Protein AF-A0A662WVN3-F1 (afdb_monomer_lite)

Structure (mmCIF, N/CA/C/O backbone):
data_AF-A0A662WVN3-F1
#
_entry.id   AF-A0A662WVN3-F1
#
loop_
_atom_site.group_PDB
_atom_site.id
_atom_site.type_symbol
_atom_site.label_atom_id
_atom_site.label_alt_id
_atom_site.label_comp_id
_atom_site.label_asym_id
_atom_site.label_entity_id
_atom_site.label_seq_id
_atom_site.pdbx_PDB_ins_code
_atom_site.Cartn_x
_atom_site.Cartn_y
_atom_site.Cartn_z
_atom_site.occupancy
_atom_site.B_iso_or_equiv
_atom_site.auth_seq_id
_atom_site.auth_comp_id
_atom_site.auth_asym_id
_atom_site.auth_atom_id
_atom_site.pdbx_PDB_model_num
ATOM 1 N N . GLN A 1 1 ? 60.294 7.174 -4.240 1.00 54.84 1 GLN A N 1
ATOM 2 C CA . GLN A 1 1 ? 59.640 6.186 -5.128 1.00 54.84 1 GLN A CA 1
ATOM 3 C C . GLN A 1 1 ? 58.359 5.569 -4.531 1.00 54.84 1 GLN A C 1
ATOM 5 O O . GLN A 1 1 ? 57.906 4.556 -5.037 1.00 54.84 1 GLN A O 1
ATOM 10 N N . LEU A 1 2 ? 57.723 6.179 -3.512 1.00 48.06 2 LEU A 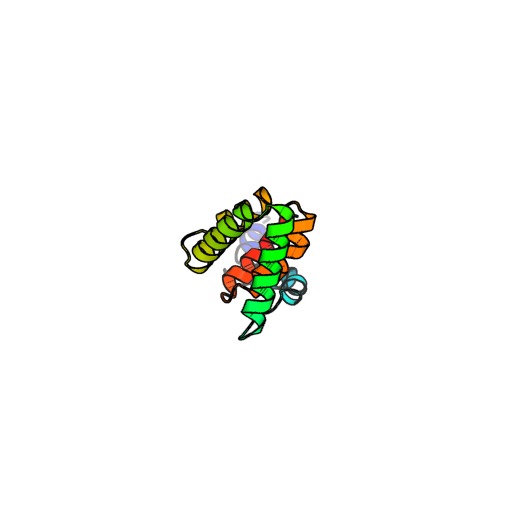N 1
ATOM 11 C CA . LEU A 1 2 ? 56.476 5.655 -2.915 1.00 48.06 2 LEU A CA 1
ATOM 12 C C . LEU A 1 2 ? 55.207 6.415 -3.362 1.00 48.06 2 LEU A C 1
ATOM 14 O O . LEU A 1 2 ? 54.115 5.865 -3.326 1.00 48.06 2 LEU A O 1
ATOM 18 N N . TYR A 1 3 ? 55.349 7.656 -3.842 1.00 41.94 3 TYR A N 1
ATOM 19 C CA . TYR A 1 3 ? 54.220 8.496 -4.272 1.00 41.94 3 TYR A CA 1
ATOM 20 C C . TYR A 1 3 ? 53.615 8.093 -5.631 1.00 41.94 3 TYR A C 1
ATOM 22 O O . TYR A 1 3 ? 52.433 8.322 -5.866 1.00 41.94 3 TYR A O 1
ATOM 30 N N . ASP A 1 4 ? 54.390 7.440 -6.504 1.00 50.97 4 ASP A N 1
ATOM 31 C CA . ASP A 1 4 ? 53.932 7.037 -7.847 1.00 50.97 4 ASP A CA 1
ATOM 32 C C . ASP A 1 4 ? 52.954 5.844 -7.803 1.00 50.97 4 ASP A C 1
ATOM 34 O O . ASP A 1 4 ? 52.051 5.718 -8.629 1.00 50.97 4 ASP A O 1
ATOM 38 N N . ALA A 1 5 ? 53.075 4.994 -6.777 1.00 51.22 5 ALA A N 1
ATOM 39 C CA . ALA A 1 5 ? 52.242 3.803 -6.614 1.00 51.22 5 ALA A CA 1
ATOM 40 C C . ALA A 1 5 ? 50.806 4.118 -6.160 1.00 51.22 5 ALA A C 1
ATOM 42 O O . ALA A 1 5 ? 49.892 3.358 -6.469 1.00 51.22 5 ALA A O 1
ATOM 43 N N . ILE A 1 6 ? 50.581 5.242 -5.470 1.00 51.94 6 ILE A N 1
ATOM 44 C CA . ILE A 1 6 ? 49.246 5.604 -4.966 1.00 51.94 6 ILE A CA 1
ATOM 45 C C . ILE A 1 6 ? 48.391 6.225 -6.083 1.00 51.94 6 ILE A C 1
ATOM 47 O O . ILE A 1 6 ? 47.197 5.947 -6.176 1.00 51.94 6 ILE A O 1
ATOM 51 N N . HIS A 1 7 ? 48.993 6.988 -7.001 1.00 47.34 7 HIS A N 1
ATOM 52 C CA . HIS A 1 7 ? 48.252 7.625 -8.098 1.00 47.34 7 HIS A CA 1
ATOM 53 C C . HIS A 1 7 ? 47.839 6.652 -9.215 1.00 47.34 7 HIS A C 1
ATOM 55 O O . HIS A 1 7 ? 46.891 6.932 -9.947 1.00 47.34 7 HIS A O 1
ATOM 61 N N . ARG A 1 8 ? 48.477 5.480 -9.324 1.00 50.53 8 ARG A N 1
ATOM 62 C CA . ARG A 1 8 ? 48.122 4.454 -10.323 1.00 50.53 8 ARG A CA 1
ATOM 63 C C . ARG A 1 8 ? 46.902 3.602 -9.960 1.00 50.53 8 ARG A C 1
ATOM 65 O O . ARG A 1 8 ? 46.365 2.923 -10.828 1.00 50.53 8 ARG A O 1
ATOM 72 N N . VAL A 1 9 ? 46.444 3.637 -8.708 1.00 49.50 9 VAL A N 1
ATOM 73 C CA . VAL A 1 9 ? 45.242 2.897 -8.272 1.00 49.50 9 VAL A CA 1
ATOM 74 C C . VAL A 1 9 ? 43.956 3.695 -8.545 1.00 49.50 9 VAL A C 1
ATOM 76 O O . VAL A 1 9 ? 42.865 3.132 -8.550 1.00 49.50 9 VAL A O 1
ATOM 79 N N . LEU A 1 10 ? 44.065 4.992 -8.856 1.00 45.94 10 LEU A N 1
ATOM 80 C CA . LEU 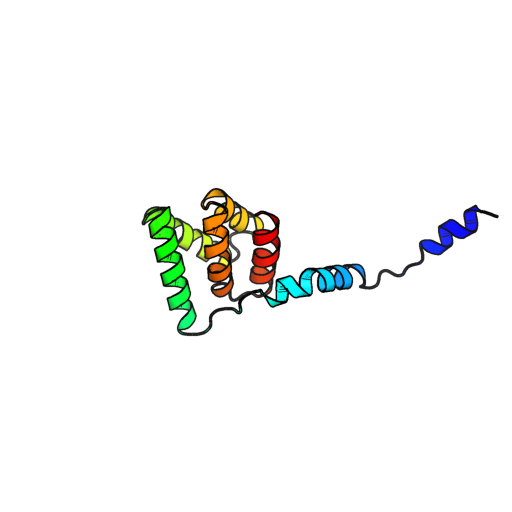A 1 10 ? 42.918 5.864 -9.143 1.00 45.94 10 LEU A CA 1
ATOM 81 C C . LEU A 1 10 ? 42.485 5.882 -10.617 1.00 45.94 10 LEU A C 1
ATOM 83 O O . LEU A 1 10 ? 41.506 6.539 -10.955 1.00 45.94 10 LEU A O 1
ATOM 87 N N . SER A 1 11 ? 43.143 5.127 -11.496 1.00 44.81 11 SER A N 1
ATOM 88 C CA . SER A 1 11 ? 42.728 4.958 -12.894 1.00 44.81 11 SER A CA 1
ATOM 89 C C . SER A 1 11 ? 41.821 3.737 -13.092 1.00 44.81 11 SER A C 1
ATOM 91 O O . SER A 1 11 ? 41.994 2.971 -14.039 1.00 44.81 11 SER A O 1
ATOM 93 N N . VAL A 1 12 ? 40.854 3.532 -12.192 1.00 52.19 12 VAL A N 1
ATOM 94 C CA . VAL A 1 12 ? 39.728 2.628 -12.461 1.00 52.19 12 VAL A CA 1
ATOM 95 C C . VAL A 1 12 ? 38.714 3.411 -13.306 1.00 52.19 12 VAL A C 1
ATOM 97 O O . VAL A 1 12 ? 38.275 4.479 -12.878 1.00 52.19 12 VAL A O 1
ATOM 100 N N . PRO A 1 13 ? 38.347 2.937 -14.510 1.00 46.06 13 PRO A N 1
ATOM 101 C CA . PRO A 1 13 ? 37.427 3.657 -15.382 1.00 46.06 13 PRO A CA 1
ATOM 102 C C . PRO A 1 13 ? 36.039 3.778 -14.727 1.00 46.06 13 PRO A C 1
ATOM 104 O O . PRO A 1 13 ? 35.636 2.890 -13.966 1.00 46.06 13 PRO A O 1
ATOM 107 N N . PRO A 1 14 ? 35.261 4.837 -15.022 1.00 48.78 14 PRO A N 1
ATOM 108 C CA . PRO A 1 14 ? 33.879 4.943 -14.575 1.00 48.78 14 PRO A CA 1
ATOM 109 C C . PRO A 1 14 ? 33.042 3.947 -15.381 1.00 48.78 14 PRO A C 1
ATOM 111 O O . PRO A 1 14 ? 32.508 4.256 -16.443 1.00 48.78 14 PRO A O 1
ATOM 114 N N . SER A 1 15 ? 32.988 2.693 -14.942 1.00 52.09 15 SER A N 1
ATOM 115 C CA . SER A 1 15 ? 32.279 1.642 -15.675 1.00 52.09 15 SER A CA 1
ATOM 116 C C . SER A 1 15 ? 31.561 0.701 -14.713 1.00 52.09 15 SER A C 1
ATOM 118 O O . SER A 1 15 ? 32.153 -0.224 -14.170 1.00 52.09 15 SER A O 1
ATOM 120 N N . GLY A 1 16 ? 30.268 0.967 -14.489 1.00 49.44 16 GLY A N 1
ATOM 121 C CA . GLY A 1 16 ? 29.201 -0.021 -14.236 1.00 49.44 16 GLY A CA 1
ATOM 122 C C . GLY A 1 16 ? 29.216 -0.886 -12.963 1.00 49.44 16 GLY A C 1
ATOM 123 O O . GLY A 1 16 ? 28.164 -1.391 -12.568 1.00 49.44 16 GLY A O 1
ATOM 124 N N . ASN A 1 17 ? 30.346 -1.057 -12.277 1.00 48.28 17 ASN A N 1
ATOM 125 C CA . ASN A 1 17 ? 30.496 -2.112 -11.266 1.00 48.28 17 ASN A CA 1
ATOM 126 C C . ASN A 1 17 ? 29.775 -1.830 -9.941 1.00 48.28 17 ASN A C 1
ATOM 128 O O . ASN A 1 17 ? 29.302 -2.763 -9.294 1.00 48.28 17 ASN A O 1
ATOM 132 N N . ALA A 1 18 ? 29.609 -0.563 -9.548 1.00 50.72 18 ALA A N 1
ATOM 133 C CA . ALA A 1 18 ? 28.878 -0.219 -8.325 1.00 50.72 18 ALA A CA 1
ATOM 134 C C . ALA A 1 18 ? 27.373 -0.544 -8.423 1.00 50.72 18 ALA A C 1
ATOM 136 O O . ALA A 1 18 ? 26.763 -0.966 -7.437 1.00 50.72 18 ALA A O 1
ATOM 137 N N . GLN A 1 19 ? 26.770 -0.396 -9.610 1.00 50.22 19 GLN A N 1
ATOM 138 C CA . GLN A 1 19 ? 25.384 -0.817 -9.849 1.00 50.22 19 GLN A CA 1
ATOM 139 C C . GLN A 1 19 ? 25.259 -2.343 -9.847 1.00 50.22 19 GLN A C 1
ATOM 141 O O . GLN A 1 19 ? 24.347 -2.859 -9.206 1.00 50.22 19 GLN A O 1
ATOM 146 N N . TYR A 1 20 ? 26.204 -3.054 -10.472 1.00 48.50 20 TYR A N 1
ATOM 147 C CA . TYR A 1 20 ? 26.220 -4.521 -10.527 1.00 48.50 20 TYR A CA 1
ATOM 148 C C . TYR A 1 20 ? 26.398 -5.180 -9.152 1.00 48.50 20 TYR A C 1
ATOM 150 O O . TYR A 1 20 ? 25.730 -6.168 -8.846 1.00 48.50 20 TYR A O 1
ATOM 158 N N . LEU A 1 21 ? 27.251 -4.619 -8.288 1.00 52.06 21 LEU A N 1
ATOM 159 C CA . LEU A 1 21 ? 27.428 -5.091 -6.910 1.00 52.06 21 LEU A CA 1
ATOM 160 C C . LEU A 1 21 ? 26.159 -4.891 -6.076 1.00 52.06 21 LEU A C 1
ATOM 162 O O . LEU A 1 21 ? 25.705 -5.836 -5.434 1.00 52.06 21 LEU A O 1
ATOM 166 N N . LYS A 1 22 ? 25.518 -3.714 -6.150 1.00 51.50 22 LYS A N 1
ATOM 167 C CA . LYS A 1 22 ? 24.207 -3.496 -5.509 1.00 51.50 22 LYS A CA 1
ATOM 168 C C . LYS A 1 22 ? 23.157 -4.479 -6.031 1.00 51.50 22 LYS A C 1
ATOM 170 O O . LYS A 1 22 ? 22.369 -4.998 -5.248 1.00 51.50 22 LYS A O 1
ATOM 175 N N . GLN A 1 23 ? 23.168 -4.775 -7.330 1.00 50.84 23 GLN A N 1
ATOM 176 C CA . GLN A 1 23 ? 22.260 -5.746 -7.939 1.00 50.84 23 GLN A CA 1
ATOM 177 C C . GLN A 1 23 ? 22.494 -7.165 -7.409 1.00 50.84 23 GLN A C 1
ATOM 179 O O . GLN A 1 23 ? 21.523 -7.819 -7.037 1.00 50.84 23 GLN A O 1
ATOM 184 N N . ARG A 1 24 ? 23.751 -7.622 -7.297 1.00 51.75 24 ARG A N 1
ATOM 185 C CA . ARG A 1 24 ? 24.092 -8.952 -6.756 1.00 51.75 24 ARG A CA 1
ATOM 186 C C . ARG A 1 24 ? 23.733 -9.110 -5.279 1.00 51.75 24 ARG A C 1
ATOM 188 O O . ARG A 1 24 ? 23.219 -10.159 -4.910 1.00 51.75 24 ARG A O 1
ATOM 195 N N . PHE A 1 25 ? 23.941 -8.088 -4.449 1.00 55.28 25 PHE A N 1
ATOM 196 C CA . PHE A 1 25 ? 23.561 -8.152 -3.030 1.00 55.28 25 PHE A CA 1
ATOM 197 C C . PHE A 1 25 ? 22.043 -8.112 -2.811 1.00 55.28 25 PHE A C 1
ATOM 199 O O . PHE A 1 25 ? 21.538 -8.750 -1.894 1.00 55.28 25 PHE A O 1
ATOM 206 N N . LEU A 1 26 ? 21.302 -7.410 -3.671 1.00 56.62 26 LEU A N 1
ATOM 207 C CA . LEU A 1 26 ? 19.840 -7.334 -3.591 1.00 56.62 26 LEU A CA 1
ATOM 208 C C . LEU A 1 26 ? 19.133 -8.485 -4.327 1.00 56.62 26 LEU A C 1
ATOM 210 O O . LEU A 1 26 ? 17.923 -8.621 -4.187 1.00 56.62 26 LEU A O 1
ATOM 214 N N . SER A 1 27 ? 19.853 -9.314 -5.091 1.00 56.31 27 SER A N 1
ATOM 215 C CA . SER A 1 27 ? 19.283 -10.383 -5.929 1.00 56.31 27 SER A CA 1
ATOM 216 C C . SER A 1 27 ? 18.365 -11.356 -5.171 1.00 56.31 27 SER A C 1
ATOM 218 O O . SER A 1 27 ? 17.217 -11.479 -5.586 1.00 56.31 27 SER A O 1
ATOM 220 N N . PRO A 1 28 ? 18.765 -11.979 -4.041 1.00 60.66 28 PRO A N 1
ATOM 221 C CA . PRO A 1 28 ? 17.880 -12.908 -3.325 1.00 60.66 28 PRO A CA 1
ATOM 222 C C . PRO A 1 28 ? 16.667 -12.221 -2.683 1.00 60.66 28 PRO A C 1
ATOM 224 O O . PRO A 1 28 ? 15.644 -12.859 -2.451 1.00 60.66 28 PRO A O 1
ATOM 227 N N . PHE A 1 29 ? 16.760 -10.918 -2.402 1.00 61.84 29 PHE A N 1
ATOM 228 C CA . PHE A 1 29 ? 15.629 -10.138 -1.907 1.00 61.84 29 PHE A CA 1
ATOM 229 C C . PHE A 1 29 ? 14.668 -9.783 -3.037 1.00 61.84 29 PHE A C 1
ATOM 231 O O . PHE A 1 29 ? 13.469 -9.978 -2.886 1.00 61.84 29 PHE A O 1
ATOM 238 N N . LEU A 1 30 ? 15.169 -9.300 -4.174 1.00 63.81 30 LEU A N 1
ATOM 239 C CA . LEU A 1 30 ? 14.347 -8.966 -5.340 1.00 63.81 30 LEU A CA 1
ATOM 240 C C . LEU A 1 30 ? 13.648 -10.194 -5.934 1.00 63.81 30 LEU A C 1
ATOM 242 O O . LEU A 1 30 ? 12.546 -10.049 -6.447 1.00 63.81 30 LEU A O 1
ATOM 246 N N . ASP A 1 31 ? 14.241 -11.383 -5.813 1.00 65.94 31 ASP A N 1
ATOM 247 C CA . ASP A 1 31 ? 13.632 -12.652 -6.238 1.00 65.94 31 ASP A CA 1
ATOM 248 C C . ASP A 1 31 ? 12.368 -12.998 -5.429 1.00 65.94 31 ASP A C 1
ATOM 250 O O . ASP A 1 31 ? 11.408 -13.559 -5.946 1.00 65.94 31 ASP A O 1
ATOM 254 N N . ARG A 1 32 ? 12.322 -12.570 -4.160 1.00 70.50 32 ARG A N 1
ATOM 255 C CA . ARG A 1 32 ? 11.143 -12.710 -3.291 1.00 70.50 32 ARG A CA 1
ATOM 256 C C . ARG A 1 32 ? 10.092 -11.619 -3.509 1.00 70.50 32 ARG A C 1
ATOM 258 O O . ARG A 1 32 ? 9.043 -11.673 -2.867 1.00 70.50 32 ARG A O 1
ATOM 265 N N . MET A 1 33 ? 10.361 -10.624 -4.361 1.00 78.44 33 MET A N 1
ATOM 266 C CA . MET A 1 33 ? 9.416 -9.541 -4.628 1.00 78.44 33 MET A CA 1
ATOM 267 C C . MET A 1 33 ? 8.189 -10.103 -5.354 1.00 78.44 33 MET A C 1
ATOM 269 O O . MET A 1 33 ? 8.332 -10.677 -6.436 1.00 78.44 33 MET A O 1
ATOM 273 N N . PRO A 1 34 ? 6.973 -9.923 -4.815 1.00 77.50 34 PRO A N 1
ATOM 274 C CA . PRO A 1 34 ? 5.788 -10.459 -5.456 1.00 77.50 34 PRO A CA 1
ATOM 275 C C . PRO A 1 34 ? 5.536 -9.796 -6.818 1.00 77.50 34 PRO A C 1
ATOM 277 O O . PRO A 1 34 ? 5.729 -8.589 -7.013 1.00 77.50 34 PRO A O 1
ATOM 280 N N . ALA A 1 35 ? 5.083 -10.607 -7.775 1.00 79.88 35 ALA A N 1
ATOM 281 C CA . ALA A 1 35 ? 4.626 -10.117 -9.068 1.00 79.88 35 ALA A CA 1
ATOM 282 C C . ALA A 1 35 ? 3.400 -9.206 -8.895 1.00 79.88 35 ALA A C 1
ATOM 284 O O . ALA A 1 35 ? 2.651 -9.328 -7.928 1.00 79.88 35 ALA A O 1
ATOM 285 N N . ALA A 1 36 ? 3.196 -8.287 -9.838 1.00 82.94 36 ALA A N 1
ATOM 286 C CA . ALA A 1 36 ? 2.000 -7.459 -9.845 1.00 82.94 36 ALA A CA 1
ATOM 287 C C . ALA A 1 36 ? 0.800 -8.370 -10.095 1.00 82.94 36 ALA A C 1
ATOM 289 O O . ALA A 1 36 ? 0.858 -9.249 -10.957 1.00 82.94 36 ALA A O 1
ATOM 290 N N . ALA A 1 37 ? -0.272 -8.154 -9.344 1.00 84.06 37 ALA A N 1
ATOM 291 C CA . ALA A 1 37 ? -1.550 -8.769 -9.627 1.00 84.06 37 ALA A CA 1
ATOM 292 C C . ALA A 1 37 ? -2.012 -8.325 -11.022 1.00 84.06 37 ALA A C 1
ATOM 294 O O . ALA A 1 37 ? -1.828 -7.170 -11.418 1.00 84.06 37 ALA A O 1
ATOM 295 N N . VAL A 1 38 ? -2.598 -9.252 -11.776 1.00 80.62 38 VAL A N 1
ATOM 296 C CA . VAL A 1 38 ? -3.071 -9.018 -13.143 1.00 80.62 38 VAL A CA 1
ATOM 297 C C . VAL A 1 38 ? -4.518 -9.476 -13.275 1.00 80.62 38 VAL A C 1
ATOM 299 O O . VAL A 1 38 ? -4.928 -10.462 -12.673 1.00 80.62 38 VAL A O 1
ATOM 302 N N . GLY A 1 39 ? -5.310 -8.740 -14.055 1.00 81.75 39 GLY A N 1
ATOM 303 C CA . GLY A 1 39 ? -6.713 -9.073 -14.301 1.00 81.75 39 GLY A CA 1
ATOM 304 C C . GLY A 1 39 ? -7.557 -9.128 -13.013 1.00 81.75 39 GLY A C 1
ATOM 305 O O . GLY A 1 39 ? -7.536 -8.163 -12.242 1.00 81.75 39 GLY A O 1
ATOM 306 N N . PRO A 1 40 ? -8.326 -10.208 -12.777 1.00 81.19 40 PRO A N 1
ATOM 307 C CA . PRO A 1 40 ? -9.259 -10.297 -11.651 1.00 81.19 40 PRO A CA 1
ATOM 308 C C . PRO A 1 40 ? -8.567 -10.343 -10.280 1.00 81.19 40 PRO A C 1
ATOM 310 O O . PRO A 1 40 ? -9.147 -9.881 -9.296 1.00 81.19 40 PRO A O 1
ATOM 313 N N . ASP A 1 41 ? -7.316 -10.810 -10.205 1.00 81.94 41 ASP A N 1
ATOM 314 C CA . ASP A 1 41 ? -6.559 -10.891 -8.949 1.00 81.94 41 ASP A CA 1
ATOM 315 C C . ASP A 1 41 ? -6.305 -9.521 -8.313 1.00 81.94 41 ASP A C 1
ATOM 317 O O . ASP A 1 41 ? -6.200 -9.415 -7.092 1.00 81.94 41 ASP A O 1
ATOM 321 N N . VAL A 1 42 ? -6.259 -8.449 -9.113 1.00 84.38 42 VAL A N 1
ATOM 322 C CA . VAL A 1 42 ? -6.060 -7.084 -8.600 1.00 84.38 42 VAL A CA 1
ATOM 323 C C . VAL A 1 42 ? -7.167 -6.714 -7.620 1.00 84.38 42 VAL A C 1
ATOM 325 O O . VAL A 1 42 ? -6.884 -6.181 -6.55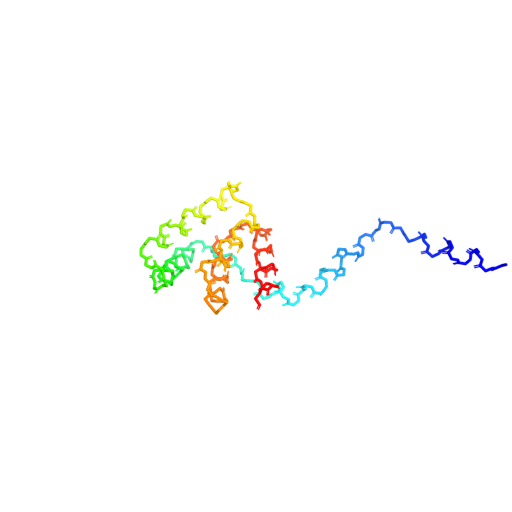1 1.00 84.38 42 VAL A O 1
ATOM 328 N N . GLN A 1 43 ? -8.421 -7.022 -7.962 1.00 83.56 43 GLN A N 1
ATOM 329 C CA . GLN A 1 43 ? -9.570 -6.715 -7.109 1.00 83.56 43 GLN A CA 1
ATOM 330 C C . GLN A 1 43 ? -9.552 -7.550 -5.827 1.00 83.56 43 GLN A C 1
ATOM 332 O O . GLN A 1 43 ? -9.847 -7.025 -4.760 1.00 83.56 43 GLN A O 1
ATOM 337 N N . ILE A 1 44 ? -9.142 -8.819 -5.913 1.00 87.44 44 ILE A N 1
ATOM 338 C CA . ILE A 1 44 ? -9.046 -9.720 -4.757 1.00 87.44 44 ILE A CA 1
ATOM 339 C C . ILE A 1 44 ? -7.995 -9.213 -3.765 1.00 87.44 44 ILE A C 1
ATOM 341 O O . ILE A 1 44 ? -8.268 -9.096 -2.570 1.00 87.44 44 ILE A O 1
ATOM 345 N N . VAL A 1 45 ? -6.799 -8.879 -4.258 1.00 87.62 45 VAL A N 1
ATOM 346 C CA . VAL A 1 45 ? -5.714 -8.328 -3.433 1.00 87.62 45 VAL A CA 1
ATOM 347 C C . VAL A 1 45 ? -6.132 -6.983 -2.841 1.00 87.62 45 VAL A C 1
ATOM 349 O O . VAL A 1 45 ? -5.884 -6.719 -1.666 1.00 87.62 45 VAL A O 1
ATOM 352 N N . TYR A 1 46 ? -6.804 -6.144 -3.631 1.00 87.00 46 TYR A N 1
ATOM 353 C CA . TYR A 1 46 ? -7.270 -4.837 -3.185 1.00 87.00 46 TYR A CA 1
ATOM 354 C C . TYR A 1 46 ? -8.290 -4.960 -2.052 1.00 87.00 46 TYR A C 1
ATOM 356 O O . TYR A 1 46 ? -8.095 -4.354 -1.001 1.00 87.00 46 TYR A O 1
ATOM 364 N N . ASP A 1 47 ? -9.322 -5.790 -2.222 1.00 88.81 47 ASP A N 1
ATOM 365 C CA . ASP A 1 47 ? -10.343 -6.037 -1.198 1.00 88.81 47 ASP A CA 1
ATOM 366 C C . ASP A 1 47 ? -9.714 -6.578 0.091 1.00 88.81 47 ASP A C 1
ATOM 368 O O . ASP A 1 47 ? -10.036 -6.124 1.188 1.00 88.81 47 ASP A O 1
ATOM 372 N N . ARG A 1 48 ? -8.736 -7.484 -0.034 1.00 88.25 48 ARG A N 1
ATOM 373 C CA . ARG A 1 48 ? -8.003 -8.032 1.110 1.00 88.25 48 ARG A CA 1
ATOM 374 C C . ARG A 1 48 ? -7.240 -6.956 1.881 1.00 88.25 48 ARG A C 1
ATOM 376 O O . ARG A 1 48 ? -7.355 -6.904 3.102 1.00 88.25 48 ARG A O 1
ATOM 383 N N . VAL A 1 49 ? -6.503 -6.090 1.182 1.00 89.19 49 VAL A N 1
ATOM 384 C CA . VAL A 1 49 ? -5.789 -4.959 1.796 1.00 89.19 49 VAL A CA 1
ATOM 385 C C . VAL A 1 49 ? -6.768 -4.026 2.499 1.00 89.19 49 VAL A C 1
ATOM 387 O O . VAL A 1 49 ? -6.523 -3.644 3.642 1.00 89.19 49 VAL A O 1
ATOM 390 N N . LEU A 1 50 ? -7.892 -3.695 1.857 1.00 90.88 50 LEU A N 1
ATOM 391 C CA . LEU A 1 50 ? -8.897 -2.825 2.459 1.00 90.88 50 LEU A CA 1
ATOM 392 C C . LEU A 1 50 ? -9.486 -3.431 3.733 1.00 90.88 50 LEU A C 1
ATOM 394 O O . LEU A 1 50 ? -9.534 -2.732 4.737 1.00 90.88 50 LEU A O 1
ATOM 398 N N . ARG A 1 51 ? -9.848 -4.720 3.739 1.00 89.81 51 ARG A N 1
ATOM 399 C CA . ARG A 1 51 ? -10.344 -5.400 4.950 1.00 89.81 51 ARG A CA 1
ATOM 400 C C . ARG A 1 51 ? -9.321 -5.405 6.077 1.00 89.81 51 ARG A C 1
ATOM 402 O O . ARG A 1 51 ? -9.679 -5.224 7.237 1.00 89.81 51 ARG A O 1
ATOM 409 N N . THR A 1 52 ? -8.047 -5.617 5.752 1.00 87.69 52 THR A N 1
ATOM 410 C CA . THR A 1 52 ? -6.975 -5.559 6.749 1.00 87.69 52 THR A CA 1
ATOM 411 C C . THR A 1 52 ? -6.871 -4.157 7.344 1.00 87.69 52 THR A C 1
ATOM 413 O O . THR A 1 52 ? -6.874 -4.018 8.561 1.00 87.69 52 THR A O 1
ATOM 416 N N . ILE A 1 53 ? -6.857 -3.114 6.512 1.00 88.44 53 ILE A N 1
ATOM 417 C CA . ILE A 1 53 ? -6.782 -1.719 6.973 1.00 88.44 53 ILE A CA 1
ATOM 418 C C . ILE A 1 53 ? -8.032 -1.319 7.758 1.00 88.44 53 ILE A C 1
ATOM 420 O O . ILE A 1 53 ? -7.918 -0.648 8.781 1.00 88.44 53 ILE A O 1
ATOM 424 N N . GLU A 1 54 ? -9.208 -1.776 7.336 1.00 90.75 54 GLU A N 1
ATOM 425 C CA . GLU A 1 54 ? -10.465 -1.581 8.055 1.00 90.75 54 GLU A CA 1
ATOM 426 C C . GLU A 1 54 ? -10.405 -2.189 9.458 1.00 90.75 54 GLU A C 1
ATOM 428 O O . GLU A 1 54 ? -10.796 -1.543 10.426 1.00 90.75 54 GLU A O 1
ATOM 433 N N . GLY A 1 55 ? -9.839 -3.391 9.594 1.00 87.50 55 GLY A N 1
ATOM 434 C CA . GLY A 1 55 ? -9.645 -4.034 10.893 1.00 87.50 55 GLY A CA 1
ATOM 435 C C . GLY A 1 55 ? -8.678 -3.291 11.822 1.00 87.50 55 GLY A C 1
ATOM 436 O O . GLY A 1 55 ? -8.789 -3.422 13.038 1.00 87.50 55 GLY A O 1
ATOM 437 N N . ILE A 1 56 ? -7.743 -2.506 11.275 1.00 85.81 56 ILE A N 1
ATOM 438 C CA . ILE A 1 56 ? -6.721 -1.777 12.049 1.00 85.81 56 ILE A CA 1
ATOM 439 C C . ILE A 1 56 ? -7.182 -0.361 12.401 1.00 85.81 56 ILE A C 1
ATOM 441 O O . ILE A 1 56 ? -6.991 0.103 13.522 1.00 85.81 56 ILE A O 1
ATOM 445 N N . SER A 1 57 ? -7.726 0.356 11.420 1.00 84.75 57 SER A N 1
ATOM 446 C CA . SER A 1 57 ? -7.962 1.804 11.472 1.00 84.75 57 SER A CA 1
ATOM 447 C C . SER A 1 57 ? -9.411 2.192 11.164 1.00 84.75 57 SER A C 1
ATOM 449 O O . SER A 1 57 ? -9.734 3.380 11.110 1.00 84.75 57 SER A O 1
ATOM 451 N N . GLY A 1 58 ? -10.291 1.211 10.964 1.00 88.69 58 GLY A N 1
ATOM 452 C CA . GLY A 1 58 ? -11.693 1.426 10.635 1.00 88.69 58 GLY A CA 1
ATOM 453 C C . GLY A 1 58 ? -11.923 1.993 9.227 1.00 88.69 58 GLY A C 1
ATOM 454 O O . GLY A 1 58 ? -10.989 2.136 8.429 1.00 88.69 58 GLY A O 1
ATOM 455 N N . PRO A 1 59 ? -13.177 2.373 8.921 1.00 88.25 59 PRO A N 1
ATOM 456 C CA . PRO A 1 59 ? -13.570 2.880 7.604 1.00 88.25 59 PRO A CA 1
ATOM 457 C C . PRO A 1 59 ? -12.819 4.153 7.186 1.00 88.25 59 PRO A C 1
ATOM 459 O O . PRO A 1 59 ? -12.478 4.322 6.018 1.00 88.25 59 PRO A O 1
ATOM 462 N N . ALA A 1 60 ? -12.492 5.028 8.144 1.00 88.62 60 ALA A N 1
ATOM 463 C CA . ALA A 1 60 ? -11.746 6.257 7.875 1.00 88.62 60 ALA A CA 1
ATOM 464 C C . ALA A 1 60 ? -10.308 5.973 7.400 1.00 88.62 60 ALA A C 1
ATOM 466 O O . ALA A 1 60 ? -9.821 6.616 6.471 1.00 88.62 60 ALA A O 1
ATOM 467 N N . GLY A 1 61 ? -9.640 4.975 7.992 1.00 87.19 61 GLY A N 1
ATOM 468 C CA . GLY A 1 61 ? -8.312 4.544 7.548 1.00 87.19 61 GLY A CA 1
ATOM 469 C C . GLY A 1 61 ? -8.335 3.927 6.150 1.00 87.19 61 GLY A C 1
ATOM 470 O O . GLY A 1 61 ? -7.410 4.134 5.367 1.00 87.19 61 GLY A O 1
ATOM 471 N N . VAL A 1 62 ? -9.422 3.231 5.803 1.00 90.00 62 VAL A N 1
ATOM 472 C CA . VAL A 1 62 ? -9.641 2.711 4.449 1.00 90.00 62 VAL A CA 1
ATOM 473 C C . VAL A 1 62 ? -9.748 3.848 3.437 1.00 90.00 62 VAL A C 1
ATOM 475 O O . VAL A 1 62 ? -9.052 3.816 2.426 1.00 90.00 62 VAL A O 1
ATOM 478 N N . GLU A 1 63 ? -10.576 4.864 3.681 1.00 90.75 63 GLU A N 1
ATOM 479 C CA . GLU A 1 63 ? -10.717 5.997 2.753 1.00 90.75 63 GLU A CA 1
ATOM 480 C C . GLU A 1 63 ? -9.406 6.768 2.554 1.00 90.75 63 GLU A C 1
ATOM 482 O O . GLU A 1 63 ? -9.037 7.113 1.424 1.00 90.75 63 GLU A O 1
ATOM 487 N N . GLU A 1 64 ? -8.667 6.980 3.641 1.00 90.25 64 GLU A N 1
ATOM 488 C CA . GLU A 1 64 ? -7.359 7.623 3.600 1.00 90.25 64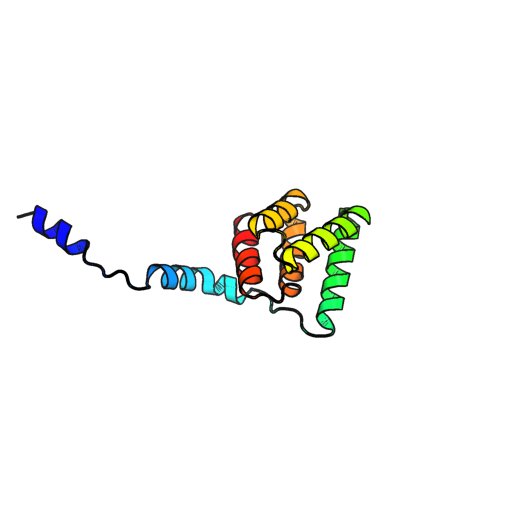 GLU A CA 1
ATOM 489 C C . GLU A 1 64 ? -6.359 6.789 2.787 1.00 90.25 64 GLU A C 1
ATOM 491 O O . GLU A 1 64 ? -5.736 7.308 1.859 1.00 90.25 64 GLU A O 1
ATOM 496 N N . PHE A 1 65 ? -6.282 5.476 3.036 1.00 90.19 65 PHE A N 1
ATOM 497 C CA . PHE A 1 65 ? -5.421 4.575 2.273 1.00 90.19 65 PHE A CA 1
ATOM 498 C C . PHE A 1 65 ? -5.776 4.567 0.785 1.00 90.19 65 PHE A C 1
ATOM 500 O O . PHE A 1 65 ? -4.883 4.612 -0.060 1.00 90.19 65 PHE A O 1
ATOM 507 N N . LYS A 1 66 ? -7.068 4.545 0.431 1.00 89.94 66 LYS A N 1
ATOM 508 C CA . LYS A 1 66 ? -7.514 4.605 -0.972 1.00 89.94 66 LYS A CA 1
ATOM 509 C C . LYS A 1 66 ? -7.036 5.890 -1.642 1.00 89.94 66 LYS A C 1
ATOM 511 O O . LYS A 1 66 ? -6.576 5.839 -2.783 1.00 89.94 66 LYS A O 1
ATOM 516 N N . THR A 1 67 ? -7.104 7.011 -0.928 1.00 90.75 67 THR A N 1
ATOM 517 C CA . THR A 1 67 ? -6.617 8.311 -1.403 1.00 90.75 67 THR A CA 1
ATOM 518 C C . THR A 1 67 ? -5.102 8.286 -1.594 1.00 90.75 67 THR A C 1
ATOM 520 O O . THR A 1 67 ? -4.631 8.524 -2.705 1.00 90.75 67 THR A O 1
ATOM 523 N N . SER A 1 68 ? -4.337 7.879 -0.577 1.00 89.31 68 SER A N 1
ATOM 524 C CA . SER A 1 68 ? -2.874 7.789 -0.657 1.00 89.31 68 SER A CA 1
ATOM 525 C C . SER A 1 68 ? -2.395 6.803 -1.726 1.00 89.31 68 SER A C 1
ATOM 527 O O . SER A 1 68 ? -1.451 7.094 -2.456 1.00 89.31 68 SER A O 1
ATOM 529 N N . CYS A 1 69 ? -3.058 5.654 -1.871 1.00 87.44 69 CYS A N 1
ATOM 530 C CA . CYS A 1 69 ? -2.749 4.659 -2.896 1.00 87.44 69 CYS A CA 1
ATOM 531 C C . CYS A 1 69 ? -3.033 5.197 -4.306 1.00 87.44 69 CYS A C 1
ATOM 533 O O . CYS A 1 69 ? -2.246 4.965 -5.226 1.00 87.44 69 CYS A O 1
ATOM 535 N N . LYS A 1 70 ? -4.137 5.932 -4.491 1.00 88.25 70 LYS A N 1
ATOM 536 C CA . LYS A 1 70 ? -4.472 6.576 -5.767 1.00 88.25 70 LYS A CA 1
ATOM 537 C C . LYS A 1 70 ? -3.467 7.672 -6.111 1.00 88.25 70 LYS A C 1
ATOM 539 O O . LYS A 1 70 ? -2.966 7.691 -7.235 1.00 88.25 70 LYS A O 1
ATOM 544 N N . ASP A 1 71 ? -3.133 8.534 -5.155 1.00 89.69 71 ASP A N 1
ATOM 545 C CA . ASP A 1 71 ? -2.148 9.601 -5.341 1.00 89.69 71 ASP A CA 1
ATOM 546 C C . ASP A 1 71 ? -0.766 9.033 -5.664 1.00 89.69 71 ASP A C 1
ATOM 548 O O . ASP A 1 71 ? -0.098 9.501 -6.589 1.00 89.69 71 ASP A O 1
ATOM 552 N N . TYR A 1 72 ? -0.363 7.963 -4.977 1.00 86.44 72 TYR A N 1
ATOM 553 C CA . TYR A 1 72 ? 0.879 7.264 -5.275 1.00 86.44 72 TYR A CA 1
ATOM 554 C C . TYR A 1 72 ? 0.854 6.622 -6.667 1.00 86.44 72 TYR A C 1
ATOM 556 O O . TYR A 1 72 ? 1.799 6.792 -7.440 1.00 86.44 72 TYR A O 1
ATOM 564 N N . GLY A 1 73 ? -0.242 5.962 -7.055 1.00 83.69 73 GLY A N 1
ATOM 565 C CA . GLY A 1 73 ? -0.428 5.413 -8.402 1.00 83.69 73 GLY A CA 1
ATOM 566 C C . GLY A 1 73 ? -0.334 6.476 -9.503 1.00 83.69 73 GLY A C 1
ATOM 567 O O . GLY A 1 73 ? 0.299 6.239 -10.530 1.00 83.69 73 GLY A O 1
ATOM 568 N N . GLN A 1 74 ? -0.876 7.671 -9.254 1.00 86.12 74 GLN A N 1
ATOM 569 C CA . GLN A 1 74 ? -0.894 8.806 -10.184 1.00 86.12 74 GLN A CA 1
ATOM 570 C C . GLN A 1 74 ? 0.360 9.698 -10.137 1.00 86.12 74 GLN A C 1
ATOM 572 O O . GLN A 1 74 ? 0.362 10.753 -10.767 1.00 86.12 74 GLN A O 1
ATOM 577 N N . ASN A 1 75 ? 1.420 9.307 -9.416 1.00 84.88 75 ASN A N 1
ATOM 578 C CA . ASN A 1 75 ? 2.632 10.123 -9.215 1.00 84.88 75 ASN A CA 1
ATOM 579 C C . ASN A 1 75 ? 2.368 11.494 -8.555 1.00 84.88 75 ASN A C 1
ATOM 581 O O . ASN A 1 75 ? 3.154 12.422 -8.717 1.00 84.88 75 ASN A O 1
ATOM 585 N N . ARG A 1 76 ? 1.271 11.633 -7.802 1.00 87.00 76 ARG A N 1
ATOM 586 C CA . ARG A 1 76 ? 0.960 12.832 -7.002 1.00 87.00 76 ARG A CA 1
ATOM 587 C C . ARG A 1 76 ? 1.657 12.833 -5.641 1.00 87.00 76 ARG A C 1
ATOM 589 O O . ARG A 1 76 ? 1.718 13.863 -4.983 1.00 87.00 76 ARG A O 1
ATOM 596 N N . CYS A 1 77 ? 2.184 11.682 -5.235 1.00 86.44 77 CYS A N 1
ATOM 597 C CA . CYS A 1 77 ? 2.937 11.468 -4.007 1.00 86.44 77 CYS A CA 1
ATOM 598 C C . CYS A 1 77 ? 4.278 10.797 -4.350 1.00 86.44 77 CYS A C 1
ATOM 600 O O . CYS A 1 77 ? 4.332 9.957 -5.253 1.00 86.44 77 CYS A O 1
ATOM 602 N N . THR A 1 78 ? 5.359 11.173 -3.659 1.00 87.25 78 THR A N 1
ATOM 603 C CA . THR A 1 78 ? 6.681 10.552 -3.855 1.00 87.25 78 THR A CA 1
ATOM 604 C C . THR A 1 78 ? 6.771 9.210 -3.131 1.00 87.25 78 THR A C 1
ATOM 606 O O . THR A 1 78 ? 6.061 8.970 -2.153 1.00 87.25 78 THR A O 1
ATOM 609 N N . ASP A 1 79 ? 7.686 8.341 -3.566 1.00 85.56 79 ASP A N 1
ATOM 610 C CA . ASP A 1 79 ? 7.876 7.030 -2.933 1.00 85.56 79 ASP A CA 1
ATOM 611 C C . ASP A 1 79 ? 8.196 7.146 -1.433 1.00 85.56 79 ASP A C 1
ATOM 613 O O . ASP A 1 79 ? 7.690 6.378 -0.619 1.00 85.56 79 ASP A O 1
ATOM 617 N N . GLU A 1 80 ? 8.991 8.146 -1.044 1.00 85.31 80 GLU A N 1
ATOM 618 C CA . GLU A 1 80 ? 9.347 8.393 0.359 1.00 85.31 80 GLU A CA 1
ATOM 619 C C . GLU A 1 80 ? 8.155 8.836 1.204 1.00 85.31 80 GLU A C 1
ATOM 621 O O . GLU A 1 80 ? 8.029 8.393 2.344 1.00 85.31 80 GLU A O 1
ATOM 626 N N . GLN A 1 81 ? 7.274 9.672 0.650 1.00 88.06 81 GLN A N 1
ATOM 627 C CA . GLN A 1 81 ? 6.063 10.115 1.339 1.00 88.06 81 GLN A CA 1
ATOM 628 C C . GLN A 1 81 ? 5.099 8.948 1.558 1.00 88.06 81 GLN A C 1
ATOM 630 O O . GLN A 1 81 ? 4.560 8.795 2.651 1.00 88.06 81 GLN A O 1
ATOM 635 N N . PHE A 1 82 ? 4.932 8.083 0.557 1.00 87.00 82 PHE A N 1
ATOM 636 C CA . PHE A 1 82 ? 4.070 6.913 0.687 1.00 87.00 82 PHE A CA 1
ATOM 637 C C . PHE A 1 82 ? 4.641 5.876 1.670 1.00 87.00 82 PHE A C 1
ATOM 639 O O . PHE A 1 82 ? 3.909 5.337 2.495 1.00 87.00 82 PHE A O 1
ATOM 646 N N . VAL A 1 83 ? 5.959 5.642 1.664 1.00 84.81 83 VAL A N 1
ATOM 647 C CA . VAL A 1 83 ? 6.605 4.774 2.665 1.00 84.81 83 VAL A CA 1
ATOM 648 C C . VAL A 1 83 ? 6.489 5.370 4.073 1.00 84.81 83 VAL A C 1
ATOM 650 O O . VAL A 1 83 ? 6.174 4.644 5.011 1.00 84.81 83 VAL A O 1
ATOM 653 N N . ALA A 1 84 ? 6.696 6.680 4.237 1.00 86.56 84 ALA A N 1
ATOM 654 C CA . ALA A 1 84 ? 6.528 7.351 5.526 1.00 86.56 84 ALA A CA 1
ATOM 655 C C . ALA A 1 84 ? 5.082 7.262 6.039 1.00 86.56 84 ALA A C 1
ATOM 657 O O . ALA A 1 84 ? 4.875 7.017 7.224 1.00 86.56 84 ALA A O 1
ATOM 658 N N . TYR A 1 85 ? 4.099 7.393 5.145 1.00 87.50 85 TYR A N 1
ATOM 659 C CA . TYR A 1 85 ? 2.688 7.181 5.454 1.00 87.50 85 TYR A CA 1
ATOM 660 C C . TYR A 1 85 ? 2.438 5.772 6.008 1.00 87.50 85 TYR A C 1
ATOM 662 O O . TYR A 1 85 ? 1.886 5.638 7.100 1.00 87.50 85 TYR A O 1
ATOM 670 N N . LEU A 1 86 ? 2.912 4.731 5.312 1.00 85.31 86 LEU A N 1
ATOM 671 C CA . LEU A 1 86 ? 2.743 3.344 5.756 1.00 85.31 86 LEU A CA 1
ATOM 672 C C . LEU A 1 86 ? 3.400 3.097 7.121 1.00 85.31 86 LEU A C 1
ATOM 674 O O . LEU A 1 86 ? 2.764 2.534 8.007 1.00 85.31 86 LEU A O 1
ATOM 678 N N . SER A 1 87 ? 4.636 3.562 7.320 1.00 83.56 87 SER A N 1
ATOM 679 C CA . SER A 1 87 ? 5.350 3.406 8.596 1.00 83.56 87 SER A CA 1
ATOM 680 C C . SER A 1 87 ? 4.751 4.226 9.743 1.00 83.56 87 SER A C 1
ATOM 682 O O . SER A 1 87 ? 4.937 3.869 10.900 1.00 83.56 87 SER A O 1
ATOM 684 N N . SER A 1 88 ? 4.064 5.334 9.451 1.00 86.62 88 SER A N 1
ATOM 685 C CA . SER A 1 88 ? 3.413 6.159 10.474 1.00 86.62 88 SER A CA 1
ATOM 686 C C . SER A 1 88 ? 2.038 5.628 10.876 1.00 86.62 88 SER A C 1
ATOM 688 O O . SER A 1 88 ? 1.585 5.922 11.980 1.00 86.62 88 SER A O 1
ATOM 690 N N . LYS A 1 89 ? 1.346 4.926 9.973 1.00 83.94 89 LYS A N 1
ATOM 691 C CA . LYS A 1 89 ? -0.032 4.454 10.180 1.00 83.94 89 LYS A CA 1
ATOM 692 C C . LYS A 1 89 ? -0.099 3.019 10.679 1.00 83.94 89 LYS A C 1
ATOM 694 O O . LYS A 1 89 ? -1.029 2.674 11.402 1.00 83.94 89 LYS A O 1
ATOM 699 N N . PHE A 1 90 ? 0.873 2.195 10.306 1.00 84.56 90 PHE A N 1
ATOM 700 C CA . PHE A 1 90 ? 0.872 0.771 10.598 1.00 84.56 90 PHE A CA 1
ATOM 701 C C . PHE A 1 90 ? 2.106 0.382 11.412 1.00 84.56 90 PHE A C 1
ATOM 703 O O . PHE A 1 90 ? 3.218 0.837 11.152 1.00 84.56 90 PHE A O 1
ATOM 710 N N . ASN A 1 91 ? 1.907 -0.507 12.384 1.00 83.94 91 ASN A N 1
ATOM 711 C CA . ASN A 1 91 ? 3.004 -1.104 13.141 1.00 83.94 91 ASN A CA 1
ATOM 712 C C . ASN A 1 91 ? 3.833 -2.037 12.250 1.00 83.94 91 ASN A C 1
ATOM 714 O O . ASN A 1 91 ? 3.322 -2.581 11.276 1.00 83.94 91 ASN A O 1
ATOM 718 N N . VAL A 1 92 ? 5.079 -2.298 12.644 1.00 79.31 92 VAL A N 1
ATOM 719 C CA . VAL A 1 92 ? 6.014 -3.207 11.953 1.00 79.31 92 VAL A CA 1
ATOM 720 C C . VAL A 1 92 ? 5.357 -4.513 11.489 1.00 79.31 92 VAL A C 1
ATOM 722 O O . VAL A 1 92 ? 5.444 -4.855 10.313 1.00 79.31 92 VAL A O 1
ATOM 725 N N . ASP A 1 93 ? 4.637 -5.197 12.376 1.00 80.81 93 ASP A N 1
ATOM 726 C CA . ASP A 1 93 ? 3.988 -6.477 12.071 1.00 80.81 93 ASP A CA 1
ATOM 727 C C . ASP A 1 93 ? 2.900 -6.338 10.985 1.00 80.81 93 ASP A C 1
ATOM 729 O O . ASP A 1 93 ? 2.867 -7.076 10.002 1.00 80.81 93 ASP A O 1
ATOM 733 N N . GLN A 1 94 ? 2.084 -5.284 11.080 1.00 82.88 94 GLN A N 1
ATOM 734 C CA . GLN A 1 94 ? 1.055 -4.946 10.090 1.00 82.88 94 GLN A CA 1
ATOM 735 C C . GLN A 1 94 ? 1.678 -4.609 8.728 1.00 82.88 94 GLN A C 1
ATOM 737 O O . GLN A 1 94 ? 1.193 -5.050 7.686 1.00 82.88 94 GLN A O 1
ATOM 742 N N . VAL A 1 95 ? 2.782 -3.854 8.725 1.00 82.69 95 VAL A N 1
ATOM 743 C CA . VAL A 1 95 ? 3.517 -3.480 7.509 1.00 82.69 95 VAL A CA 1
ATOM 744 C C . VAL A 1 95 ? 4.097 -4.721 6.823 1.00 82.69 95 VAL A C 1
ATOM 746 O O . VAL A 1 95 ? 4.006 -4.818 5.600 1.00 82.69 95 VAL A O 1
ATOM 749 N N . LEU A 1 96 ? 4.618 -5.700 7.573 1.00 80.06 96 LEU A N 1
ATOM 750 C CA . LEU A 1 96 ? 5.127 -6.960 7.012 1.00 80.06 96 LEU A CA 1
ATOM 751 C C . LEU A 1 96 ? 4.049 -7.750 6.257 1.00 80.06 96 LEU A C 1
ATOM 753 O O . LEU A 1 96 ? 4.346 -8.368 5.233 1.00 80.06 96 LEU A O 1
ATOM 757 N N . HIS A 1 97 ? 2.799 -7.696 6.721 1.00 81.50 97 HIS A N 1
ATOM 758 C CA . HIS A 1 97 ? 1.667 -8.342 6.058 1.00 81.50 97 HIS A CA 1
ATOM 759 C C . HIS A 1 97 ? 1.075 -7.508 4.910 1.00 81.50 97 HIS A C 1
ATOM 761 O O . HIS A 1 97 ? 0.679 -8.070 3.887 1.00 81.50 97 HIS A O 1
ATOM 767 N N . LEU A 1 98 ? 1.039 -6.179 5.043 1.00 83.25 98 LEU A N 1
ATOM 768 C CA . LEU A 1 98 ? 0.434 -5.269 4.064 1.00 83.25 98 LEU A CA 1
ATOM 769 C C . LEU A 1 98 ? 1.342 -4.973 2.867 1.00 83.25 98 LEU A C 1
ATOM 771 O O . LEU A 1 98 ? 0.870 -4.955 1.732 1.00 83.25 98 LEU A O 1
ATOM 775 N N . VAL A 1 99 ? 2.641 -4.747 3.085 1.00 84.00 99 VAL A N 1
ATOM 776 C CA . VAL A 1 99 ? 3.585 -4.337 2.028 1.00 84.00 99 VAL A CA 1
ATOM 777 C C . VAL A 1 99 ? 3.623 -5.308 0.844 1.00 84.00 99 VAL A C 1
ATOM 779 O O . VAL A 1 99 ? 3.556 -4.828 -0.288 1.00 84.00 99 VAL A O 1
ATOM 782 N N . PRO A 1 100 ? 3.674 -6.643 1.030 1.00 84.44 100 PRO A N 1
ATOM 783 C CA . PRO A 1 100 ? 3.637 -7.580 -0.090 1.00 84.44 100 PRO A CA 1
ATOM 784 C C . PRO A 1 100 ? 2.365 -7.447 -0.935 1.00 84.44 100 PRO A C 1
ATOM 786 O O . PRO A 1 100 ? 2.435 -7.502 -2.162 1.00 84.44 100 PRO A O 1
ATOM 789 N N . GLU A 1 101 ? 1.210 -7.237 -0.300 1.00 87.19 101 GLU A N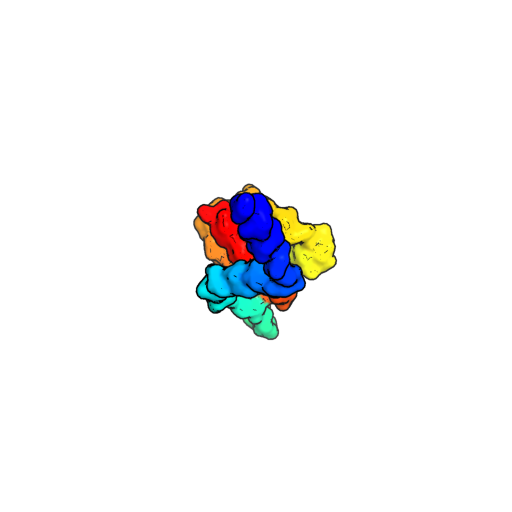 1
ATOM 790 C CA . GLU A 1 101 ? -0.073 -7.084 -0.993 1.00 87.19 101 GLU A CA 1
ATOM 791 C C . GLU A 1 101 ? -0.161 -5.723 -1.705 1.00 87.19 101 GLU A C 1
ATOM 793 O O . GLU A 1 101 ? -0.570 -5.655 -2.861 1.00 87.19 101 GLU A O 1
ATOM 798 N N . ILE A 1 102 ? 0.327 -4.646 -1.081 1.00 85.94 102 ILE A N 1
ATOM 799 C CA . ILE A 1 102 ? 0.431 -3.318 -1.710 1.00 85.94 102 ILE A CA 1
ATOM 800 C C . ILE A 1 102 ? 1.352 -3.367 -2.935 1.00 85.94 102 ILE A C 1
ATOM 802 O O . ILE A 1 102 ? 1.044 -2.783 -3.971 1.00 85.94 102 ILE A O 1
ATOM 806 N N . ILE A 1 103 ? 2.462 -4.102 -2.859 1.00 86.50 103 ILE A N 1
ATOM 807 C CA . ILE A 1 103 ? 3.383 -4.278 -3.988 1.00 86.50 103 ILE A CA 1
ATOM 808 C C . ILE A 1 103 ? 2.707 -5.019 -5.133 1.00 86.50 103 ILE A C 1
ATOM 810 O O . ILE A 1 103 ? 2.884 -4.617 -6.278 1.00 86.50 103 ILE A O 1
ATOM 814 N N . LYS A 1 104 ? 1.881 -6.034 -4.859 1.00 85.94 104 LYS A N 1
ATOM 815 C CA . LYS A 1 104 ? 1.082 -6.694 -5.904 1.00 85.94 104 LYS A CA 1
ATOM 816 C C . LYS A 1 104 ? 0.128 -5.717 -6.600 1.00 85.94 104 LYS A C 1
ATOM 818 O O . LYS A 1 104 ? -0.095 -5.854 -7.797 1.00 85.94 104 LYS A O 1
ATOM 823 N N . LEU A 1 105 ? -0.410 -4.722 -5.894 1.00 85.19 105 LEU A N 1
ATOM 824 C CA . LEU A 1 105 ? -1.303 -3.714 -6.484 1.00 85.19 105 LEU A CA 1
ATOM 825 C C . LEU A 1 105 ? -0.577 -2.707 -7.388 1.00 85.19 105 LEU A C 1
ATOM 827 O O . LEU A 1 105 ? -1.196 -2.086 -8.254 1.00 85.19 105 LEU A O 1
ATOM 831 N N . LEU A 1 106 ? 0.733 -2.537 -7.212 1.00 84.62 106 LEU A N 1
ATOM 832 C CA . LEU A 1 106 ? 1.530 -1.618 -8.013 1.00 84.62 106 LEU A CA 1
ATOM 833 C C . LEU A 1 106 ? 1.902 -2.253 -9.353 1.00 84.62 106 LEU A C 1
ATOM 835 O O . LEU A 1 106 ? 2.712 -3.173 -9.427 1.00 84.62 106 LEU A O 1
ATOM 839 N N . GLN A 1 107 ? 1.381 -1.704 -10.448 1.00 81.38 107 GLN A N 1
ATOM 840 C CA . GLN A 1 107 ? 1.768 -2.168 -11.785 1.00 81.38 107 GLN A CA 1
ATOM 841 C C . GLN A 1 107 ? 3.194 -1.734 -12.164 1.00 81.38 107 GLN A C 1
ATOM 843 O O . GLN A 1 107 ? 3.929 -2.474 -12.824 1.00 81.38 107 GLN A O 1
ATOM 848 N N . ASP A 1 108 ? 3.628 -0.572 -11.675 1.00 82.88 108 ASP A N 1
ATOM 849 C CA . ASP A 1 108 ? 4.954 -0.020 -11.945 1.00 82.88 108 ASP A CA 1
ATOM 850 C C . ASP A 1 108 ? 6.061 -0.840 -11.253 1.00 82.88 108 ASP A C 1
ATOM 852 O O . ASP A 1 108 ? 6.094 -0.995 -10.030 1.00 82.88 108 ASP A O 1
ATOM 856 N N . ALA A 1 109 ? 6.982 -1.386 -12.050 1.00 78.50 109 ALA A N 1
ATOM 857 C CA . ALA A 1 109 ? 8.079 -2.217 -11.560 1.00 78.50 109 ALA A CA 1
ATOM 858 C C . ALA A 1 109 ? 9.130 -1.430 -10.755 1.00 78.50 109 ALA A C 1
ATOM 860 O O . ALA A 1 109 ? 9.718 -1.979 -9.821 1.00 78.50 109 ALA A O 1
ATOM 861 N N . ASN A 1 110 ? 9.361 -0.153 -11.077 1.00 82.00 110 ASN A N 1
ATOM 862 C CA . ASN A 1 110 ? 10.311 0.693 -10.354 1.00 82.00 110 ASN A CA 1
ATOM 863 C C . ASN A 1 110 ? 9.767 1.046 -8.970 1.00 82.00 110 ASN A C 1
ATOM 865 O O . ASN A 1 110 ? 10.489 0.910 -7.983 1.00 82.00 110 ASN A O 1
ATOM 869 N N . LYS A 1 111 ? 8.480 1.401 -8.887 1.00 84.19 111 LYS A N 1
ATOM 870 C CA . LYS A 1 111 ? 7.792 1.659 -7.612 1.00 84.19 111 LYS A CA 1
ATOM 871 C C . LYS A 1 111 ? 7.769 0.432 -6.718 1.00 84.19 111 LYS A C 1
ATOM 873 O O . LYS A 1 111 ? 8.139 0.517 -5.551 1.00 84.19 111 LYS A O 1
ATOM 878 N N . ARG A 1 112 ? 7.423 -0.733 -7.277 1.00 84.69 112 ARG A N 1
ATOM 879 C CA . ARG A 1 112 ? 7.481 -2.013 -6.554 1.00 84.69 112 ARG A CA 1
ATOM 880 C C . ARG A 1 112 ? 8.861 -2.278 -5.985 1.00 84.69 112 ARG A C 1
ATOM 882 O O . ARG A 1 112 ? 8.986 -2.567 -4.802 1.00 84.69 112 ARG A O 1
ATOM 889 N N . LYS A 1 113 ? 9.900 -2.122 -6.807 1.00 82.69 113 LYS A N 1
ATOM 890 C CA . LYS A 1 113 ? 11.284 -2.306 -6.375 1.00 82.69 113 LYS A CA 1
ATOM 891 C C . LYS A 1 113 ? 11.671 -1.318 -5.277 1.00 82.69 113 LYS A C 1
ATOM 893 O O . LYS A 1 113 ? 12.336 -1.713 -4.322 1.00 82.69 113 LYS A O 1
ATOM 898 N N . TYR A 1 114 ? 11.255 -0.058 -5.393 1.00 84.12 114 TYR A N 1
ATOM 899 C CA . TYR A 1 114 ? 11.512 0.956 -4.378 1.00 84.12 114 TYR A CA 1
ATOM 900 C C . TYR A 1 114 ? 10.856 0.582 -3.047 1.00 84.12 114 TYR A C 1
ATOM 902 O O . TYR A 1 114 ? 11.549 0.516 -2.033 1.00 84.12 114 TYR A O 1
ATOM 910 N N . LEU A 1 115 ? 9.553 0.280 -3.062 1.00 82.44 115 LEU A N 1
ATOM 911 C CA . LEU A 1 115 ? 8.800 -0.133 -1.877 1.00 82.44 115 LEU A CA 1
ATOM 912 C C . LEU A 1 115 ? 9.365 -1.408 -1.258 1.00 82.44 115 LEU A C 1
ATOM 914 O O . LEU A 1 115 ? 9.489 -1.497 -0.045 1.00 82.44 115 LEU A O 1
ATOM 918 N N . TRP A 1 116 ? 9.713 -2.391 -2.085 1.00 81.00 116 TRP A N 1
ATOM 919 C CA . TRP A 1 116 ? 10.206 -3.681 -1.621 1.00 81.00 116 TRP A CA 1
ATOM 920 C C . TRP A 1 1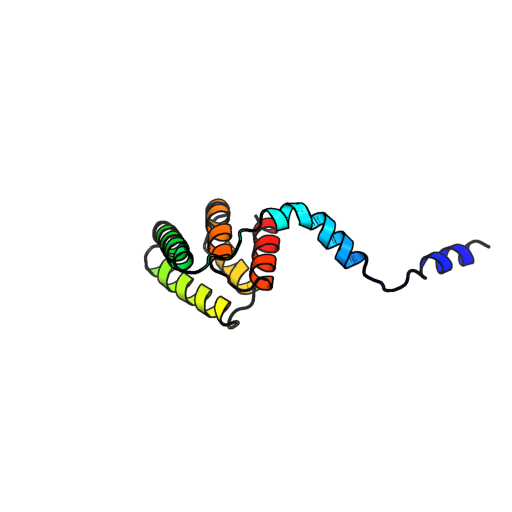16 ? 11.557 -3.560 -0.932 1.00 81.00 116 TRP A C 1
ATOM 922 O O . TRP A 1 116 ? 11.762 -4.122 0.136 1.00 81.00 116 TRP A O 1
ATOM 932 N N . VAL A 1 117 ? 12.470 -2.784 -1.520 1.00 78.38 117 VAL A N 1
ATOM 933 C CA . VAL A 1 117 ? 13.777 -2.533 -0.919 1.00 78.38 117 VAL A CA 1
ATOM 934 C C . VAL A 1 117 ? 13.584 -1.665 0.326 1.00 78.38 117 VAL A C 1
ATOM 936 O O . VAL A 1 117 ? 13.897 -2.093 1.430 1.00 78.38 117 VAL A O 1
ATOM 939 N N . ARG A 1 118 ? 13.027 -0.458 0.200 1.00 71.44 118 ARG A N 1
ATOM 940 C CA . ARG A 1 118 ? 12.983 0.507 1.311 1.00 71.44 118 ARG A CA 1
ATOM 941 C C . ARG A 1 118 ? 11.989 0.179 2.419 1.00 71.44 118 ARG A C 1
ATOM 943 O O . ARG A 1 118 ? 12.248 0.557 3.556 1.00 71.44 118 ARG A O 1
ATOM 950 N N . GLY A 1 119 ? 10.894 -0.503 2.103 1.00 65.62 119 GLY A N 1
ATOM 951 C CA . GLY A 1 119 ? 9.916 -0.960 3.086 1.00 65.62 119 GLY A CA 1
ATOM 952 C C . GLY A 1 119 ? 10.506 -2.006 4.025 1.00 65.62 119 GLY A C 1
ATOM 953 O O . GLY A 1 119 ? 10.278 -1.916 5.220 1.00 65.62 119 GLY A O 1
ATOM 954 N N . TRP A 1 120 ? 11.334 -2.926 3.515 1.00 62.97 120 TRP A N 1
ATOM 955 C CA . TRP A 1 120 ? 11.998 -3.948 4.334 1.00 62.97 120 TRP A CA 1
ATOM 956 C C . TRP A 1 120 ? 13.206 -3.431 5.118 1.00 62.97 120 TRP A C 1
ATOM 958 O O . TRP A 1 120 ? 13.434 -3.887 6.225 1.00 62.97 120 TRP A O 1
ATOM 968 N N . TRP A 1 121 ? 13.985 -2.482 4.583 1.00 54.12 121 TRP A N 1
ATOM 969 C CA . TRP A 1 121 ? 15.169 -1.960 5.294 1.00 54.12 121 TRP A CA 1
ATOM 970 C C . TRP A 1 121 ? 14.838 -1.065 6.501 1.00 54.12 121 TRP A C 1
ATOM 972 O O . TRP A 1 121 ? 15.744 -0.727 7.261 1.00 54.12 121 TRP A O 1
ATOM 982 N N . ARG A 1 122 ? 13.585 -0.617 6.646 1.00 52.28 122 ARG A N 1
ATOM 983 C CA . ARG A 1 122 ? 13.134 0.233 7.764 1.00 52.28 122 ARG A CA 1
ATOM 984 C C . ARG A 1 122 ? 12.402 -0.528 8.872 1.00 52.28 122 ARG A C 1
ATOM 986 O O . ARG A 1 122 ? 12.067 0.100 9.874 1.00 52.28 122 ARG A O 1
ATOM 993 N N . ILE A 1 123 ? 12.132 -1.814 8.666 1.00 48.66 123 ILE A N 1
ATOM 994 C CA . ILE A 1 123 ? 11.481 -2.719 9.617 1.00 48.66 123 ILE A CA 1
ATOM 995 C C . ILE A 1 123 ? 12.560 -3.572 10.279 1.00 48.66 123 ILE A C 1
ATOM 997 O O . ILE A 1 123 ? 12.473 -3.757 11.511 1.00 48.66 123 ILE A O 1
#

Foldseek 3Di:
DPVVVVVVVPPDDPDDVVVVVVCVVCVVLVVPQDAADDDPVLVVLLVVLLVLQCVQPNPVSSVVVVVLLVCVLVVVDDLVRSLVVCPVRDPPVSLVVNLSSSLNNRPDPVSSVSSSVVSVVVD

Sequence (123 aa):
QLYDAIHRVLSVPPSGNAQYLKQRFLSPFLDRMPAAAVGPDVQIVYDRVLRTIEGISGPAGVEEFKTSCKDYGQNRCTDEQFVAYLSSKFNVDQVLHLVPEIIKLLQDANKRKYLWVRGWWRI

Radius of gyration: 19.87 Å; chains: 1; bounding box: 73×26×29 Å

pLDDT: mean 75.5, std 15.41, range [41.94, 90.88]

Secondary structure (DSSP, 8-state):
--HHHHHTTS---S-SHHHHHHHHHHHHHHHTSPPPP-TTHHHHHHHHHHHHHHHHHHHHHHHHHHHHHHHHHTTSS-HHHHHHHHHHHS-HHHHHHHHHHHHHH---HHHHHHHHHHHHHT-